Protein AF-A0A5K1GD37-F1 (afdb_monomer_lite)

Radius of gyration: 20.74 Å; chains: 1; bounding box: 46×37×49 Å

Secondary structure (DSSP, 8-state):
-PPPPGGG-THHHHHHHHHHHHH--SHHHHHHHHHHHHHHHTTTT--HHHHHHTTTS-HHHHHHHH-TTSHHHHHHHHHHHTS-SSTHHHHHHHHHHHHHS-TTSTTS-HHHHHHHHHHHHHHHHHHHS----

Foldseek 3Di:
DDDDPLVPDPVNVVVVLVVLCVVPVDPVLSVLLVVLVCCVVVCNQPDPVLVVCCVVDDPLVSLVPRRPVNVSNSVVSNVVSPDDPDCVVVVVLVVQLCVCCDPVNPPDDPVRSNVVSVVVVVVVVVVVVDPPD

InterPro domains:
  IPR008906 HAT, C-terminal dimerisation domain [PF05699] (54-123)
  IPR012337 Ribonuclease H-like superfamily [SSF53098] (30-123)

pLDDT: mean 87.32, std 7.72, range [47.78, 95.38]

Structure (mmCIF, N/CA/C/O backbone):
data_AF-A0A5K1GD37-F1
#
_entry.id   AF-A0A5K1GD37-F1
#
loop_
_atom_site.group_PDB
_atom_site.id
_atom_site.type_symbol
_atom_site.label_atom_id
_atom_site.label_alt_id
_atom_site.label_comp_id
_atom_site.label_asym_id
_atom_site.label_entity_id
_atom_site.label_seq_id
_atom_site.pdbx_PDB_ins_code
_atom_site.Cartn_x
_atom_site.Cartn_y
_atom_site.Cartn_z
_atom_site.occupancy
_atom_site.B_iso_or_equiv
_atom_site.auth_seq_id
_atom_site.auth_comp_id
_atom_site.auth_asym_id
_atom_site.auth_atom_id
_atom_site.pdbx_PDB_model_num
ATOM 1 N N . THR A 1 1 ? -14.473 -20.353 -16.054 1.00 59.97 1 THR A N 1
ATOM 2 C CA . THR A 1 1 ? -13.301 -19.788 -16.759 1.00 59.97 1 THR A CA 1
ATOM 3 C C . THR A 1 1 ? -12.117 -19.829 -15.813 1.00 59.97 1 THR A C 1
ATOM 5 O O . THR A 1 1 ? -12.269 -19.445 -14.662 1.00 59.97 1 THR A O 1
ATOM 8 N N . GLY A 1 2 ? -11.003 -20.439 -16.227 1.00 79.00 2 GLY A N 1
ATOM 9 C CA . GLY A 1 2 ? -9.837 -20.668 -15.360 1.00 79.00 2 GLY A CA 1
ATOM 10 C C . GLY A 1 2 ? -9.072 -19.383 -15.038 1.00 79.00 2 GLY A C 1
ATOM 11 O O . GLY A 1 2 ? -9.231 -18.381 -15.730 1.00 79.00 2 GLY A O 1
ATOM 12 N N . ARG A 1 3 ? -8.238 -19.418 -13.990 1.00 78.44 3 ARG A N 1
ATOM 13 C CA . ARG A 1 3 ? -7.331 -18.310 -13.656 1.00 78.44 3 ARG A CA 1
ATOM 14 C C . ARG A 1 3 ? -6.364 -18.079 -14.819 1.00 78.44 3 ARG A C 1
ATOM 16 O O . ARG A 1 3 ? -5.649 -18.995 -15.217 1.00 78.44 3 ARG A O 1
ATOM 23 N N . VAL A 1 4 ? -6.360 -16.864 -15.353 1.00 87.56 4 VAL A N 1
ATOM 24 C CA . VAL A 1 4 ? -5.422 -16.415 -16.386 1.00 87.56 4 VAL A CA 1
ATOM 25 C C . VAL A 1 4 ? -4.222 -15.787 -15.670 1.00 87.56 4 VAL A C 1
ATOM 27 O O . VAL A 1 4 ? -4.417 -15.096 -14.669 1.00 87.56 4 VAL A O 1
ATOM 30 N N . PRO A 1 5 ? -2.976 -16.041 -16.105 1.00 84.50 5 PRO A N 1
ATOM 31 C CA . PRO A 1 5 ? -1.826 -15.399 -15.485 1.00 84.50 5 PRO A CA 1
ATOM 32 C C . PRO A 1 5 ? -1.907 -13.870 -15.674 1.00 84.50 5 PRO A C 1
ATOM 34 O O . PRO A 1 5 ? -2.343 -13.423 -16.738 1.00 84.50 5 PRO A O 1
ATOM 37 N N . PRO A 1 6 ? -1.469 -13.058 -14.690 1.00 82.44 6 PRO A N 1
ATOM 38 C CA . PRO A 1 6 ? -1.670 -11.605 -14.695 1.00 82.44 6 PRO A CA 1
ATOM 39 C C . PRO A 1 6 ? -1.198 -10.890 -15.969 1.00 82.44 6 PRO A C 1
ATOM 41 O O . PRO A 1 6 ? -1.823 -9.952 -16.448 1.00 82.44 6 PRO A O 1
ATOM 44 N N . ASN A 1 7 ? -0.112 -11.359 -16.580 1.00 82.06 7 ASN A N 1
ATOM 45 C CA . ASN A 1 7 ? 0.419 -10.778 -17.813 1.00 82.06 7 ASN A CA 1
ATOM 46 C C . ASN A 1 7 ? -0.463 -11.013 -19.055 1.00 82.06 7 ASN A C 1
ATOM 48 O O . ASN A 1 7 ? -0.220 -10.398 -20.090 1.00 82.06 7 ASN A O 1
ATOM 52 N N . ARG A 1 8 ? -1.446 -11.916 -18.983 1.00 86.38 8 ARG A N 1
ATOM 53 C CA . ARG A 1 8 ? -2.389 -12.234 -20.068 1.00 86.38 8 ARG A CA 1
ATOM 54 C C . ARG A 1 8 ? -3.825 -11.830 -19.746 1.00 86.38 8 ARG A C 1
ATOM 56 O O . ARG A 1 8 ? -4.707 -12.058 -20.568 1.00 86.38 8 ARG A O 1
ATOM 63 N N . ASP A 1 9 ? -4.061 -11.267 -18.566 1.00 90.44 9 ASP A N 1
ATOM 64 C CA . ASP A 1 9 ? -5.386 -10.861 -18.126 1.00 90.44 9 ASP A CA 1
ATOM 65 C C . ASP A 1 9 ? -5.695 -9.429 -18.611 1.00 90.44 9 ASP A C 1
ATOM 67 O O . ASP A 1 9 ? -5.058 -8.476 -18.148 1.00 90.44 9 ASP A O 1
ATOM 71 N N . PRO A 1 10 ? -6.656 -9.239 -19.538 1.00 89.00 10 PRO A N 1
ATOM 72 C CA . PRO A 1 10 ? -7.024 -7.914 -20.031 1.00 89.00 10 PRO A CA 1
ATOM 73 C C . PRO A 1 10 ? -7.759 -7.065 -18.983 1.00 89.00 10 PRO A C 1
ATOM 75 O O . PRO A 1 10 ? -7.848 -5.843 -19.143 1.00 89.00 10 PRO A O 1
ATOM 78 N N . GLU A 1 11 ? -8.273 -7.662 -17.903 1.00 92.44 11 GLU A N 1
ATOM 79 C CA . GLU A 1 11 ? -8.915 -6.912 -16.823 1.00 92.44 11 GLU A CA 1
ATOM 80 C C . GLU A 1 11 ? -7.903 -6.091 -16.027 1.00 92.44 11 GLU A C 1
ATOM 82 O O . GLU A 1 11 ? -8.228 -4.996 -15.573 1.00 92.44 11 GLU A O 1
ATOM 87 N N . ILE A 1 12 ? -6.661 -6.560 -15.898 1.00 88.69 12 ILE A N 1
ATOM 88 C CA . ILE A 1 12 ? -5.614 -5.874 -15.131 1.00 88.69 12 ILE A CA 1
ATOM 89 C C . ILE A 1 12 ? -5.288 -4.479 -15.688 1.00 88.69 12 ILE A C 1
ATOM 91 O O . ILE A 1 12 ? -5.393 -3.509 -14.929 1.00 88.69 12 ILE A O 1
ATOM 95 N N . PRO A 1 13 ? -4.929 -4.301 -16.977 1.00 89.19 13 PRO A N 1
ATOM 96 C CA . PRO A 1 13 ? -4.659 -2.970 -17.519 1.00 89.19 13 PRO A CA 1
ATOM 97 C C . PRO A 1 13 ? -5.901 -2.068 -17.500 1.00 89.19 13 PRO A C 1
ATOM 99 O O . PRO A 1 13 ? -5.778 -0.880 -17.193 1.00 89.19 13 PRO A O 1
ATOM 102 N N . LYS A 1 14 ? -7.097 -2.626 -17.736 1.00 91.50 14 LYS A N 1
ATOM 103 C CA . LYS A 1 14 ? -8.365 -1.886 -17.661 1.00 91.50 14 LYS A CA 1
ATOM 104 C C . LYS A 1 14 ? -8.642 -1.373 -16.245 1.00 91.50 14 LYS A C 1
ATOM 106 O O . LYS A 1 14 ? -8.941 -0.197 -16.051 1.00 91.50 14 LYS A O 1
ATOM 111 N N . ASN A 1 15 ? -8.508 -2.236 -15.242 1.00 92.62 15 ASN A N 1
ATOM 112 C CA . ASN A 1 15 ? -8.722 -1.878 -13.842 1.00 92.62 15 ASN A CA 1
ATOM 113 C C . ASN A 1 15 ? -7.669 -0.884 -13.350 1.00 92.62 15 ASN A C 1
ATOM 115 O O . ASN A 1 15 ? -8.014 0.044 -12.622 1.00 92.62 15 ASN A O 1
ATOM 119 N N . ARG A 1 16 ? -6.411 -1.006 -13.794 1.00 91.19 16 ARG A N 1
ATOM 120 C CA . ARG A 1 16 ? -5.370 -0.003 -13.530 1.00 91.19 16 ARG A CA 1
ATOM 121 C C . ARG A 1 16 ? -5.809 1.381 -14.006 1.00 91.19 16 ARG A C 1
ATOM 123 O O . ARG A 1 16 ? -5.733 2.327 -13.229 1.00 91.19 16 ARG A O 1
ATOM 130 N N . GLU A 1 17 ? -6.268 1.510 -15.249 1.00 91.12 17 GLU A N 1
ATOM 131 C CA . GLU A 1 17 ? -6.707 2.800 -15.802 1.00 91.12 17 GLU A CA 1
ATOM 132 C C . GLU A 1 17 ? -7.878 3.396 -15.023 1.00 91.12 17 GLU A C 1
ATOM 134 O O . GLU A 1 17 ? -7.839 4.572 -14.658 1.00 91.12 17 GLU A O 1
ATOM 139 N N . ILE A 1 18 ? -8.871 2.573 -14.682 1.00 93.50 18 ILE A N 1
ATOM 140 C CA . ILE A 1 18 ? -10.008 2.991 -13.854 1.00 93.50 18 ILE A CA 1
ATOM 141 C C . ILE A 1 18 ? -9.526 3.477 -12.480 1.00 93.50 18 ILE A C 1
ATOM 143 O O . ILE A 1 18 ? -9.940 4.540 -12.014 1.00 93.50 18 ILE A O 1
ATOM 147 N N . CYS A 1 19 ? -8.645 2.723 -11.821 1.00 93.06 19 CYS A N 1
ATOM 148 C CA . CYS A 1 19 ? -8.123 3.064 -10.500 1.00 93.06 19 CYS A CA 1
ATOM 149 C C . CYS A 1 19 ? -7.289 4.348 -10.519 1.00 93.06 19 CYS A C 1
ATOM 151 O O . CYS A 1 19 ? -7.472 5.205 -9.653 1.00 93.06 19 CYS A O 1
ATOM 153 N N . LEU A 1 20 ? -6.410 4.514 -11.510 1.00 92.69 20 LEU A N 1
ATOM 154 C CA . LEU A 1 20 ? -5.611 5.728 -11.659 1.00 92.69 20 LEU A CA 1
ATOM 155 C C . LEU A 1 20 ? -6.494 6.942 -11.962 1.00 92.69 20 LEU A C 1
ATOM 157 O O . LEU A 1 20 ? -6.325 7.972 -11.315 1.00 92.69 20 LEU A O 1
ATOM 161 N N . GLY A 1 21 ? -7.484 6.811 -12.849 1.00 93.44 21 GLY A N 1
ATOM 162 C CA . GLY A 1 21 ? -8.438 7.886 -13.139 1.00 93.44 21 GLY A CA 1
ATOM 163 C C . GLY A 1 21 ? -9.269 8.295 -11.919 1.00 93.44 21 GLY A C 1
ATOM 164 O O . GLY A 1 21 ? -9.499 9.478 -11.692 1.00 93.44 21 GLY A O 1
ATOM 165 N N . ARG A 1 22 ? -9.664 7.334 -11.073 1.00 93.38 22 ARG A N 1
ATOM 166 C CA . ARG A 1 22 ? -10.350 7.622 -9.799 1.00 93.38 22 ARG A CA 1
ATOM 167 C C . ARG A 1 22 ? -9.437 8.292 -8.774 1.00 93.38 22 ARG A C 1
ATOM 169 O O . ARG A 1 22 ? -9.898 9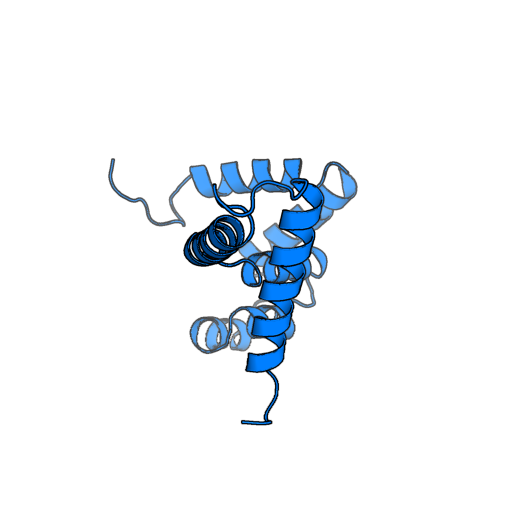.124 -7.999 1.00 93.38 22 ARG A O 1
ATOM 176 N N . ARG A 1 23 ? -8.160 7.903 -8.723 1.00 91.69 23 ARG A N 1
ATOM 177 C CA . ARG A 1 23 ? -7.198 8.417 -7.738 1.00 91.69 23 ARG A CA 1
ATOM 178 C C . ARG A 1 23 ? -6.672 9.807 -8.096 1.00 91.69 23 ARG A C 1
ATOM 180 O O . ARG A 1 23 ? -6.381 10.585 -7.187 1.00 91.69 23 ARG A O 1
ATOM 187 N N . TYR A 1 24 ? -6.542 10.100 -9.387 1.00 92.75 24 TYR A N 1
ATOM 188 C CA . TYR A 1 24 ? -5.984 11.339 -9.917 1.00 92.75 24 TYR A CA 1
ATOM 189 C C . TYR A 1 24 ? -7.006 12.025 -10.825 1.00 92.75 24 TYR A C 1
ATOM 191 O O . TYR A 1 24 ? -7.002 11.833 -12.036 1.00 92.75 24 TYR A O 1
ATOM 199 N N . SER A 1 25 ? -7.859 12.862 -10.229 1.00 88.31 25 SER A N 1
ATOM 200 C CA . SER A 1 25 ? -8.843 13.671 -10.965 1.00 88.31 25 SER A CA 1
ATOM 201 C C . SER A 1 25 ? -8.196 14.750 -11.844 1.00 88.31 25 SER A C 1
ATOM 203 O O . SER A 1 25 ? -8.820 15.256 -12.770 1.00 88.31 25 SER A O 1
ATOM 205 N N . ASP A 1 26 ? -6.947 15.117 -11.544 1.00 93.12 26 ASP A N 1
ATOM 206 C CA . ASP A 1 26 ? -6.167 16.086 -12.307 1.00 93.12 26 ASP A CA 1
ATOM 207 C C . ASP A 1 26 ? -5.505 15.431 -13.531 1.00 93.12 26 ASP A C 1
ATOM 209 O O . ASP A 1 26 ? -4.709 14.494 -13.407 1.00 93.12 26 ASP A O 1
ATOM 213 N N . SER A 1 27 ? -5.810 15.967 -14.715 1.00 93.06 27 SER A N 1
ATOM 214 C CA . SER A 1 27 ? -5.329 15.443 -16.000 1.00 93.06 27 SER A CA 1
ATOM 215 C C . SER A 1 27 ? -3.800 15.466 -16.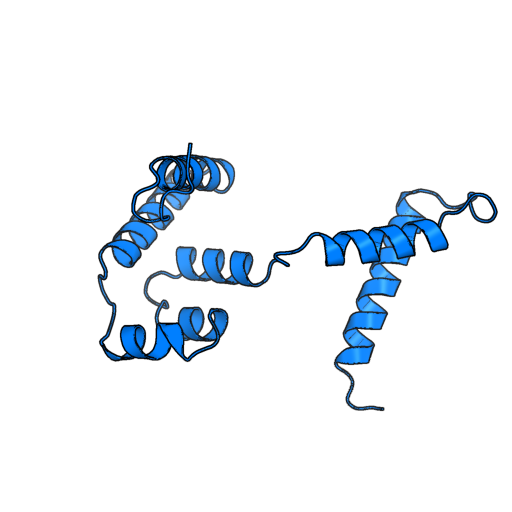113 1.00 93.06 27 SER A C 1
ATOM 217 O O . SER A 1 27 ? -3.191 14.529 -16.638 1.00 93.06 27 SER A O 1
ATOM 219 N N . HIS A 1 28 ? -3.150 16.498 -15.568 1.00 94.69 28 HIS A N 1
ATOM 220 C CA . HIS A 1 28 ? -1.698 16.634 -15.630 1.00 94.69 28 HIS A CA 1
ATOM 221 C C . HIS A 1 28 ? -0.994 15.562 -14.783 1.00 94.69 28 HIS A C 1
ATOM 223 O O . HIS A 1 28 ? -0.111 14.857 -15.276 1.00 94.69 28 HIS A O 1
ATOM 229 N N . ARG A 1 29 ? -1.437 15.355 -13.540 1.00 93.62 29 ARG A N 1
ATOM 230 C CA . ARG A 1 29 ? -0.923 14.306 -12.643 1.00 93.62 29 ARG A CA 1
ATOM 231 C C . ARG A 1 29 ? -1.189 12.906 -13.181 1.00 93.62 29 ARG A C 1
ATOM 233 O O . ARG A 1 29 ? -0.308 12.051 -13.092 1.00 93.62 29 ARG A O 1
ATOM 240 N N . LEU A 1 30 ? -2.365 12.679 -13.765 1.00 94.88 30 LEU A N 1
ATOM 241 C CA . LEU A 1 30 ? -2.696 11.407 -14.404 1.00 94.88 30 LEU A CA 1
ATOM 242 C C . LEU A 1 30 ? -1.743 11.108 -15.572 1.00 94.88 30 LEU A C 1
ATOM 244 O O . LEU A 1 30 ? -1.237 9.992 -15.686 1.00 94.88 30 LEU A O 1
ATOM 248 N N . LYS A 1 31 ? -1.434 12.113 -16.404 1.00 95.38 31 LYS A N 1
ATOM 249 C CA . LYS A 1 31 ? -0.465 11.981 -17.502 1.00 95.38 31 LYS A CA 1
ATOM 250 C C . LYS A 1 31 ? 0.941 11.657 -16.993 1.00 95.38 31 LYS A C 1
ATOM 252 O O . LYS A 1 31 ? 1.588 10.774 -17.551 1.00 95.38 31 LYS A O 1
ATOM 257 N N . ILE A 1 32 ? 1.396 12.321 -15.928 1.00 95.00 32 ILE A N 1
ATOM 258 C CA . ILE A 1 32 ? 2.706 12.048 -15.312 1.00 95.00 32 ILE A CA 1
ATOM 259 C C . ILE A 1 32 ? 2.795 10.591 -14.852 1.00 95.00 32 ILE A C 1
ATOM 261 O O . ILE A 1 32 ? 3.723 9.886 -15.238 1.00 95.00 32 ILE A O 1
ATOM 265 N N . ILE A 1 33 ? 1.814 10.112 -14.083 1.00 94.69 33 ILE A N 1
ATOM 266 C CA . ILE A 1 33 ? 1.847 8.741 -13.557 1.00 94.69 33 ILE A CA 1
ATOM 267 C C . ILE A 1 33 ? 1.757 7.697 -14.662 1.00 94.69 33 ILE A C 1
ATOM 269 O O . ILE A 1 33 ? 2.465 6.696 -14.602 1.00 94.69 33 ILE A O 1
ATOM 273 N N . ASN A 1 34 ? 0.942 7.927 -15.692 1.00 94.00 34 ASN A N 1
ATOM 274 C CA . ASN A 1 34 ? 0.887 7.017 -16.833 1.00 94.00 34 ASN A CA 1
ATOM 275 C C . ASN A 1 34 ? 2.227 6.961 -17.585 1.00 94.00 34 ASN A C 1
ATOM 277 O O . ASN A 1 34 ? 2.654 5.878 -17.981 1.00 94.00 34 ASN A O 1
ATOM 281 N N . ASN A 1 35 ? 2.927 8.089 -17.729 1.00 93.38 35 ASN A N 1
ATOM 282 C CA . ASN A 1 35 ? 4.257 8.127 -18.345 1.00 93.38 35 ASN A CA 1
ATOM 283 C C . ASN A 1 35 ? 5.318 7.408 -17.496 1.00 93.38 35 ASN A C 1
ATOM 285 O O . ASN A 1 35 ? 6.147 6.666 -18.030 1.00 93.38 35 ASN A O 1
ATOM 289 N N . GLU A 1 36 ? 5.293 7.602 -16.176 1.00 93.69 36 GLU A N 1
ATOM 290 C CA . GLU A 1 36 ? 6.180 6.890 -15.251 1.00 93.69 36 GLU A CA 1
ATOM 291 C C . GLU A 1 36 ? 5.901 5.381 -15.270 1.00 93.69 36 GLU A C 1
ATOM 293 O O . GLU A 1 36 ? 6.830 4.579 -15.364 1.00 93.69 36 GLU A O 1
ATOM 298 N N . PHE A 1 37 ? 4.626 4.981 -15.283 1.00 91.31 37 PHE A N 1
ATOM 299 C CA . PHE A 1 37 ? 4.221 3.582 -15.410 1.00 91.31 37 PHE A CA 1
ATOM 300 C C . PHE A 1 37 ? 4.658 2.970 -16.747 1.00 91.31 37 PHE A C 1
ATOM 302 O O . PHE A 1 37 ? 5.128 1.832 -16.782 1.00 91.31 37 PHE A O 1
ATOM 309 N N . ALA A 1 38 ? 4.541 3.704 -17.855 1.00 90.19 38 ALA A N 1
ATOM 310 C CA . ALA A 1 38 ? 5.014 3.252 -19.163 1.00 90.19 38 ALA A CA 1
ATOM 311 C C . ALA A 1 38 ? 6.540 3.059 -19.180 1.00 90.19 38 ALA A C 1
ATOM 313 O O . ALA A 1 38 ? 7.039 2.079 -19.732 1.00 90.19 38 ALA A O 1
ATOM 314 N N . SER A 1 39 ? 7.282 3.956 -18.527 1.00 88.88 39 SER A N 1
ATOM 315 C CA . SER A 1 39 ? 8.737 3.831 -18.373 1.00 88.88 39 SER A CA 1
ATOM 316 C C . SER A 1 39 ? 9.106 2.595 -17.547 1.00 88.88 39 SER A C 1
ATOM 318 O O . SER A 1 39 ? 9.944 1.805 -17.977 1.00 88.88 39 SER A O 1
ATOM 320 N N . PHE A 1 40 ? 8.415 2.378 -16.423 1.00 86.69 40 PHE A N 1
ATOM 321 C CA . PHE A 1 40 ? 8.574 1.202 -15.566 1.00 86.69 40 PHE A CA 1
ATOM 322 C C . PHE A 1 40 ? 8.278 -0.113 -16.302 1.00 86.69 40 PHE A C 1
ATOM 324 O O . PHE A 1 40 ? 9.105 -1.021 -16.320 1.00 86.69 40 PHE A O 1
ATOM 331 N N . SER A 1 41 ? 7.099 -0.213 -16.921 1.00 84.25 41 SER A N 1
ATOM 332 C CA . SER A 1 41 ? 6.634 -1.431 -17.601 1.00 84.25 41 SER A CA 1
ATOM 333 C C . SER A 1 41 ? 7.437 -1.755 -18.858 1.00 84.25 41 SER A C 1
ATOM 335 O O . SER A 1 41 ? 7.600 -2.925 -19.192 1.00 84.25 41 SER A O 1
ATOM 337 N N . GLY A 1 42 ? 7.987 -0.739 -19.524 1.00 82.38 42 GLY A N 1
ATOM 338 C CA . GLY A 1 42 ? 8.899 -0.910 -20.650 1.00 82.38 42 GLY A CA 1
ATOM 339 C C . GLY A 1 42 ? 10.321 -1.324 -20.260 1.00 82.38 42 GLY A C 1
ATOM 340 O O . GLY A 1 42 ? 11.175 -1.356 -21.142 1.00 82.38 42 GLY A O 1
ATOM 341 N N . GLY A 1 43 ? 10.610 -1.568 -18.973 1.00 76.00 43 GLY A N 1
ATOM 342 C CA . GLY A 1 43 ? 11.958 -1.897 -18.488 1.00 76.00 43 GLY A CA 1
ATOM 343 C C . GLY A 1 43 ? 12.964 -0.755 -18.656 1.00 76.00 43 GLY A C 1
ATOM 344 O O . GLY A 1 43 ? 14.175 -0.960 -18.586 1.00 76.00 43 GLY A O 1
ATOM 345 N N . ARG A 1 44 ? 12.480 0.466 -18.908 1.00 65.88 44 ARG A N 1
ATOM 346 C CA . ARG A 1 44 ? 13.330 1.634 -19.119 1.00 65.88 44 ARG A CA 1
ATOM 347 C C . ARG A 1 44 ? 13.936 2.002 -17.763 1.00 65.88 44 ARG A C 1
ATOM 349 O O . ARG A 1 44 ? 13.197 2.276 -16.822 1.00 65.88 44 ARG A O 1
ATOM 356 N N . ASN A 1 45 ? 15.266 2.012 -17.678 1.00 65.06 45 ASN A N 1
ATOM 357 C CA . ASN A 1 45 ? 16.048 2.231 -16.450 1.00 65.06 45 ASN A CA 1
ATOM 358 C C . ASN A 1 45 ? 16.108 1.038 -15.471 1.00 65.06 45 ASN A C 1
ATOM 360 O O . ASN A 1 45 ? 16.508 1.235 -14.324 1.00 65.06 45 ASN A O 1
ATOM 364 N N . ASP A 1 46 ? 15.743 -0.182 -15.887 1.00 70.31 46 ASP A N 1
ATOM 365 C CA . ASP A 1 46 ? 15.962 -1.374 -15.057 1.00 70.31 46 ASP A CA 1
ATOM 366 C C . ASP A 1 46 ? 17.419 -1.839 -15.202 1.00 70.31 46 ASP A C 1
ATOM 368 O O . ASP A 1 46 ? 17.838 -2.296 -16.266 1.00 70.31 46 ASP A O 1
ATOM 372 N N . SER A 1 47 ? 18.223 -1.673 -14.151 1.00 81.00 47 SER A N 1
ATOM 373 C CA . SER A 1 47 ? 19.585 -2.206 -14.128 1.00 81.00 47 SER A CA 1
ATOM 374 C C . SER A 1 47 ? 19.554 -3.724 -13.923 1.00 81.00 47 SER A C 1
ATOM 376 O O . SER A 1 47 ? 18.610 -4.267 -13.351 1.00 81.00 47 SER A O 1
ATOM 378 N N . ILE A 1 48 ? 20.616 -4.423 -14.334 1.00 82.44 48 ILE A N 1
ATOM 379 C CA . ILE A 1 48 ? 20.777 -5.860 -14.039 1.00 82.44 48 ILE A CA 1
ATOM 380 C C . ILE A 1 48 ? 20.666 -6.105 -12.524 1.00 82.44 48 ILE A C 1
ATOM 382 O O . ILE A 1 48 ? 20.032 -7.062 -12.093 1.00 82.44 48 ILE A O 1
ATOM 386 N N . GLN A 1 49 ? 21.198 -5.183 -11.718 1.00 84.31 49 GLN A N 1
ATOM 387 C CA . GLN A 1 49 ? 21.092 -5.214 -10.262 1.00 84.31 49 GLN A CA 1
ATOM 388 C C . GLN A 1 49 ? 19.641 -5.095 -9.771 1.00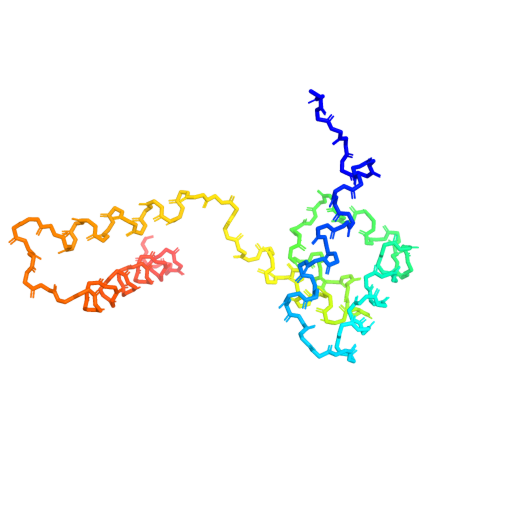 84.31 49 GLN A C 1
ATOM 390 O O . GLN A 1 49 ? 19.244 -5.837 -8.880 1.00 84.31 49 GLN A O 1
ATOM 395 N N . ALA A 1 50 ? 18.831 -4.215 -10.369 1.00 84.94 50 ALA A N 1
ATOM 396 C CA . ALA A 1 50 ? 17.412 -4.104 -10.039 1.00 84.94 50 ALA A CA 1
ATOM 397 C C . ALA A 1 50 ? 16.643 -5.385 -10.401 1.00 84.94 50 ALA A C 1
ATOM 399 O O . ALA A 1 50 ? 15.731 -5.776 -9.678 1.00 84.94 50 ALA A O 1
ATOM 400 N N . ALA A 1 51 ? 17.009 -6.059 -11.494 1.00 83.56 51 ALA A N 1
ATOM 401 C CA . ALA A 1 51 ? 16.404 -7.336 -11.860 1.00 83.56 51 ALA A CA 1
ATOM 402 C C . ALA A 1 51 ? 16.771 -8.452 -10.867 1.00 83.56 51 ALA A C 1
ATOM 404 O O . ALA A 1 51 ? 15.882 -9.176 -10.434 1.00 83.56 51 ALA A O 1
ATOM 405 N N . MET A 1 52 ? 18.046 -8.552 -10.475 1.00 86.12 52 MET A N 1
ATOM 406 C CA . MET A 1 52 ? 18.522 -9.545 -9.501 1.00 86.12 52 MET A CA 1
ATOM 407 C C . MET A 1 52 ? 17.899 -9.341 -8.116 1.00 86.12 52 MET A C 1
ATOM 409 O O . MET A 1 52 ? 17.395 -10.283 -7.520 1.00 86.12 52 MET A O 1
ATOM 413 N N . ALA A 1 53 ? 17.846 -8.097 -7.640 1.00 87.81 53 ALA A N 1
ATOM 414 C CA . ALA A 1 53 ? 17.313 -7.777 -6.319 1.00 87.81 53 ALA A CA 1
ATOM 415 C C . ALA A 1 53 ? 15.784 -7.925 -6.213 1.00 87.81 53 ALA A C 1
ATOM 417 O O . ALA A 1 53 ? 15.246 -7.851 -5.115 1.00 87.81 53 ALA A O 1
ATOM 418 N N . ARG A 1 54 ? 15.056 -8.086 -7.328 1.00 84.19 54 ARG A N 1
ATOM 419 C CA . ARG A 1 54 ? 13.582 -8.070 -7.333 1.00 84.19 54 ARG A CA 1
ATOM 420 C C . ARG A 1 54 ? 12.964 -9.198 -6.504 1.00 84.19 54 ARG A C 1
ATOM 422 O O . ARG A 1 54 ? 11.925 -8.970 -5.892 1.00 84.19 54 ARG A O 1
ATOM 429 N N . ASP A 1 55 ? 13.585 -10.373 -6.519 1.00 82.81 55 ASP A N 1
ATOM 430 C CA . ASP A 1 55 ? 13.072 -11.568 -5.839 1.00 82.81 55 ASP A CA 1
ATOM 431 C C . ASP A 1 55 ? 13.746 -11.808 -4.474 1.00 82.81 55 ASP A C 1
ATOM 433 O O . ASP A 1 55 ? 13.281 -12.640 -3.697 1.00 82.81 55 ASP A O 1
ATOM 437 N N . GLU A 1 56 ? 14.827 -11.081 -4.178 1.00 88.50 56 GLU A N 1
ATOM 438 C CA . GLU A 1 56 ? 15.625 -11.236 -2.955 1.00 88.50 56 GLU A CA 1
ATOM 439 C C . GLU A 1 56 ? 15.330 -10.151 -1.908 1.00 88.50 56 GLU A C 1
ATOM 441 O O . GLU A 1 56 ? 15.361 -10.429 -0.709 1.00 88.50 56 GLU A O 1
ATOM 446 N N . GLU A 1 57 ? 15.035 -8.923 -2.342 1.00 89.12 57 GLU A N 1
ATOM 447 C CA . GLU A 1 57 ? 14.800 -7.784 -1.452 1.00 89.12 57 GLU A CA 1
ATOM 448 C C . GLU A 1 57 ? 13.340 -7.654 -1.021 1.00 89.12 57 GLU A C 1
ATOM 450 O O . GLU A 1 57 ? 12.403 -8.032 -1.730 1.00 89.12 57 GLU A O 1
ATOM 455 N N . ASP A 1 58 ? 13.138 -7.005 0.129 1.00 92.00 58 ASP A N 1
ATOM 456 C CA . ASP A 1 58 ? 11.810 -6.532 0.503 1.00 92.00 58 ASP A CA 1
ATOM 457 C C . ASP A 1 58 ? 11.259 -5.598 -0.598 1.00 92.00 58 ASP A C 1
ATOM 459 O O . ASP A 1 58 ? 11.957 -4.669 -1.029 1.00 92.00 58 ASP A O 1
ATOM 463 N N . PRO A 1 59 ? 10.004 -5.785 -1.054 1.00 91.75 59 PRO A N 1
ATOM 464 C CA . PRO A 1 59 ? 9.441 -4.974 -2.124 1.00 91.75 59 PRO A CA 1
ATOM 465 C C . PRO A 1 59 ? 9.511 -3.468 -1.856 1.00 91.75 59 PRO A C 1
ATOM 467 O O . PRO A 1 59 ? 9.745 -2.701 -2.791 1.00 91.75 59 PRO A O 1
ATOM 470 N N . ALA A 1 60 ? 9.325 -3.012 -0.611 1.00 92.94 60 ALA A N 1
ATOM 471 C CA . ALA A 1 60 ? 9.393 -1.586 -0.306 1.00 92.94 60 ALA A CA 1
ATOM 472 C C . ALA A 1 60 ? 10.828 -1.061 -0.449 1.00 92.94 60 ALA A C 1
ATOM 474 O O . ALA A 1 60 ? 11.031 -0.024 -1.089 1.00 92.94 60 ALA A O 1
ATOM 475 N N . ASN A 1 61 ? 11.820 -1.805 0.047 1.00 92.56 61 ASN A N 1
ATOM 476 C CA . ASN A 1 61 ? 13.239 -1.480 -0.139 1.00 92.56 61 ASN A CA 1
ATOM 477 C C . ASN A 1 61 ? 13.632 -1.459 -1.618 1.00 92.56 61 ASN A C 1
ATOM 479 O O . ASN A 1 61 ? 14.275 -0.514 -2.078 1.00 92.56 61 ASN A O 1
ATOM 483 N N . TRP A 1 62 ? 13.179 -2.439 -2.398 1.00 93.00 62 TRP A N 1
ATOM 484 C CA . TRP A 1 62 ? 13.439 -2.481 -3.833 1.00 93.00 62 TRP A CA 1
ATOM 485 C C . TRP A 1 62 ? 12.889 -1.240 -4.555 1.00 93.00 62 TRP A C 1
ATOM 487 O O . TRP A 1 62 ? 13.589 -0.610 -5.357 1.00 93.00 62 TRP A O 1
ATOM 497 N N . TRP A 1 63 ? 11.653 -0.833 -4.236 1.00 92.94 63 TRP A N 1
ATOM 498 C CA . TRP A 1 63 ? 11.070 0.395 -4.780 1.00 92.94 63 TRP A CA 1
ATOM 499 C C . TRP A 1 63 ? 11.871 1.632 -4.370 1.00 92.94 63 TRP A C 1
ATOM 501 O O . TRP A 1 63 ? 12.075 2.509 -5.210 1.00 92.94 63 TRP A O 1
ATOM 511 N N . LEU A 1 64 ? 12.356 1.715 -3.129 1.00 91.62 64 LE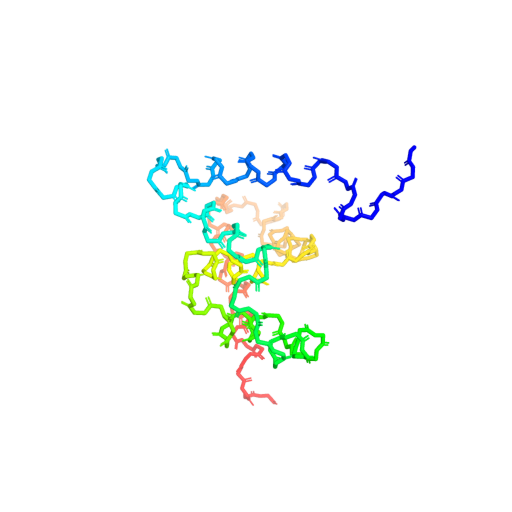U A N 1
ATOM 512 C CA . LEU A 1 64 ? 13.184 2.831 -2.657 1.00 91.62 64 LEU A CA 1
ATOM 513 C C . LEU A 1 64 ? 14.521 2.922 -3.408 1.00 91.62 64 LEU A C 1
ATOM 515 O O . LEU A 1 64 ? 14.880 4.005 -3.872 1.00 91.62 64 LEU A O 1
ATOM 519 N N . CYS A 1 65 ? 15.213 1.798 -3.592 1.00 89.31 65 CYS A N 1
ATOM 520 C CA . CYS A 1 65 ? 16.551 1.753 -4.185 1.00 89.31 65 CYS A CA 1
ATOM 521 C C . CYS A 1 65 ? 16.557 1.948 -5.708 1.00 89.31 65 CYS A C 1
ATOM 523 O O . CYS A 1 65 ? 17.429 2.634 -6.239 1.00 89.31 65 CYS A O 1
ATOM 525 N N . PHE A 1 66 ? 15.596 1.362 -6.429 1.00 87.88 66 PHE A N 1
ATOM 526 C CA . PHE A 1 66 ? 15.694 1.228 -7.891 1.00 87.88 66 PHE A CA 1
ATOM 527 C C . PHE A 1 66 ? 14.686 2.061 -8.685 1.00 87.88 66 PHE A C 1
ATOM 529 O O . PHE A 1 66 ? 14.693 2.006 -9.918 1.00 87.88 66 PHE A O 1
ATOM 536 N N . ARG A 1 67 ? 13.792 2.810 -8.025 1.00 86.75 67 ARG A N 1
ATOM 537 C CA . ARG A 1 67 ? 12.696 3.544 -8.694 1.00 86.75 67 ARG A CA 1
ATOM 538 C C . ARG A 1 67 ? 12.639 5.036 -8.372 1.00 86.75 67 ARG A C 1
ATOM 540 O O . ARG A 1 67 ? 11.598 5.666 -8.538 1.00 86.75 67 ARG A O 1
ATOM 547 N N . ALA A 1 68 ? 13.785 5.628 -8.032 1.00 84.62 68 ALA A N 1
ATOM 548 C CA . ALA A 1 68 ? 13.933 7.075 -7.846 1.00 84.62 68 ALA A CA 1
ATOM 549 C C . ALA A 1 68 ? 13.622 7.901 -9.116 1.00 84.62 68 ALA A C 1
ATOM 551 O O . ALA A 1 68 ?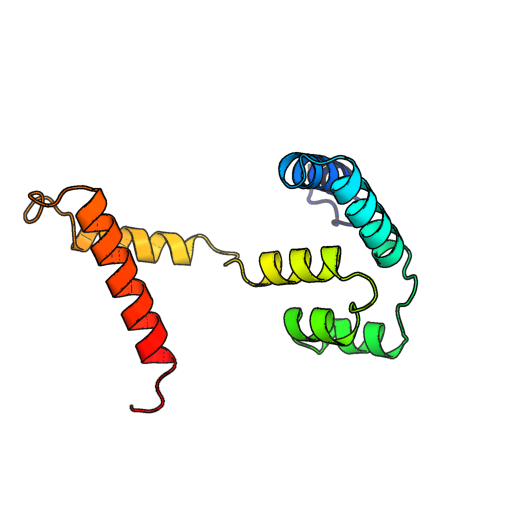 13.212 9.054 -9.019 1.00 84.62 68 ALA A O 1
ATOM 552 N N . SER A 1 69 ? 13.775 7.316 -10.313 1.00 85.56 69 SER A N 1
ATOM 553 C CA . SER A 1 69 ? 13.467 7.970 -11.599 1.00 85.56 69 SER A CA 1
ATOM 554 C C . SER A 1 69 ? 11.968 8.071 -11.910 1.00 85.56 69 SER A C 1
ATOM 556 O O . SER A 1 69 ? 11.581 8.753 -12.857 1.00 85.56 69 SER A O 1
ATOM 558 N N . THR A 1 70 ? 11.119 7.421 -11.110 1.00 91.31 70 THR A N 1
ATOM 559 C CA . THR A 1 70 ? 9.655 7.459 -11.216 1.00 91.31 70 THR A CA 1
ATOM 560 C C . THR A 1 70 ? 9.046 7.826 -9.857 1.00 91.31 70 THR A C 1
ATOM 562 O O . THR A 1 70 ? 8.465 6.964 -9.194 1.00 91.31 70 THR A O 1
ATOM 565 N N . PRO A 1 71 ? 9.223 9.070 -9.377 1.00 92.50 71 PRO A N 1
ATOM 566 C CA . PRO A 1 71 ? 8.905 9.441 -7.997 1.00 92.50 71 PRO A CA 1
ATOM 567 C C . PRO A 1 71 ? 7.407 9.366 -7.664 1.00 92.50 71 PRO A C 1
ATOM 569 O O . PRO A 1 71 ? 7.035 9.003 -6.545 1.00 92.50 71 PRO A O 1
ATOM 572 N N . ASN A 1 72 ? 6.517 9.672 -8.614 1.00 94.00 72 ASN A N 1
ATOM 573 C CA . ASN A 1 72 ? 5.072 9.626 -8.366 1.00 94.00 72 ASN A CA 1
ATOM 574 C C . ASN A 1 72 ? 4.569 8.181 -8.289 1.00 94.00 72 ASN A C 1
ATOM 576 O O . ASN A 1 72 ? 3.756 7.842 -7.422 1.00 94.00 72 ASN A O 1
ATOM 580 N N . LEU A 1 73 ? 5.074 7.325 -9.175 1.00 93.69 73 LEU A N 1
ATOM 581 C CA . LEU A 1 73 ? 4.790 5.900 -9.200 1.00 93.69 73 LEU A CA 1
ATOM 582 C C . LEU A 1 73 ? 5.402 5.194 -7.989 1.00 93.69 73 LEU A C 1
ATOM 584 O O . LEU A 1 73 ? 4.722 4.383 -7.371 1.00 93.69 73 LEU A O 1
ATOM 588 N N . GLN A 1 74 ? 6.635 5.537 -7.607 1.00 94.44 74 GLN A N 1
ATOM 589 C CA . GLN A 1 74 ? 7.299 5.016 -6.410 1.00 94.44 74 GLN A CA 1
ATOM 590 C C . GLN A 1 74 ? 6.476 5.331 -5.159 1.00 94.44 74 GLN A C 1
ATOM 592 O O . GLN A 1 74 ? 6.185 4.435 -4.369 1.00 94.44 74 GLN A O 1
ATOM 597 N N . GLN A 1 75 ? 6.008 6.575 -5.007 1.00 94.12 75 GLN A N 1
ATOM 598 C CA . GLN A 1 75 ? 5.141 6.939 -3.887 1.00 94.12 75 GLN A CA 1
ATOM 599 C C . GLN A 1 75 ? 3.829 6.136 -3.888 1.00 94.12 75 GLN A C 1
ATOM 601 O O . GLN A 1 75 ? 3.334 5.753 -2.825 1.00 94.12 75 GLN A O 1
ATOM 606 N N . LEU A 1 76 ? 3.238 5.897 -5.062 1.00 93.94 76 LEU A N 1
ATOM 607 C CA . LEU A 1 76 ? 2.025 5.091 -5.182 1.00 93.94 76 LEU A CA 1
ATOM 608 C C . LEU A 1 76 ? 2.282 3.622 -4.810 1.00 93.94 76 LEU A C 1
ATOM 610 O O . LEU A 1 76 ? 1.490 3.045 -4.067 1.00 93.94 76 LEU A O 1
ATOM 614 N N . ALA A 1 77 ? 3.385 3.043 -5.282 1.00 93.31 77 ALA A N 1
ATOM 615 C CA . ALA A 1 77 ? 3.770 1.668 -4.994 1.00 93.31 77 ALA A CA 1
ATOM 616 C C . ALA A 1 77 ? 4.030 1.455 -3.500 1.00 93.31 77 ALA A C 1
ATOM 618 O O . ALA A 1 77 ? 3.480 0.526 -2.918 1.00 93.31 77 ALA A O 1
ATOM 619 N N . LEU A 1 78 ? 4.770 2.357 -2.850 1.00 94.38 78 LEU A N 1
ATOM 620 C CA . LEU A 1 78 ? 5.019 2.288 -1.407 1.00 94.38 78 LEU A CA 1
ATOM 621 C C . LEU A 1 78 ? 3.722 2.381 -0.594 1.00 94.38 78 LEU A C 1
ATOM 623 O O . LEU A 1 78 ? 3.522 1.615 0.345 1.00 94.38 78 LEU A O 1
ATOM 627 N N . LYS A 1 79 ? 2.793 3.263 -0.988 1.00 92.62 79 LYS A N 1
ATOM 628 C CA . LYS A 1 79 ? 1.462 3.336 -0.362 1.00 92.62 79 LYS A CA 1
ATOM 629 C C . LYS A 1 79 ? 0.696 2.025 -0.514 1.00 92.62 79 LYS A C 1
ATOM 631 O O . LYS A 1 79 ? 0.078 1.585 0.446 1.00 92.62 79 LYS A O 1
ATOM 636 N N . LEU A 1 80 ? 0.746 1.398 -1.687 1.00 91.25 80 LEU A N 1
ATOM 637 C CA . LEU A 1 80 ? 0.082 0.118 -1.925 1.00 91.25 80 LEU A CA 1
ATOM 638 C C . LEU A 1 80 ? 0.718 -1.010 -1.099 1.00 91.25 80 LEU A C 1
ATOM 640 O O . LEU A 1 80 ? 0.001 -1.785 -0.481 1.00 91.25 80 LEU A O 1
ATOM 644 N N . LEU A 1 81 ? 2.049 -1.067 -1.035 1.00 91.56 81 LEU A N 1
ATOM 645 C CA . LEU A 1 81 ? 2.785 -2.069 -0.257 1.00 91.56 81 LEU A CA 1
ATOM 646 C C . LEU A 1 81 ? 2.585 -1.911 1.255 1.00 91.56 81 LEU A C 1
ATOM 648 O O . LEU A 1 81 ? 2.580 -2.901 1.977 1.00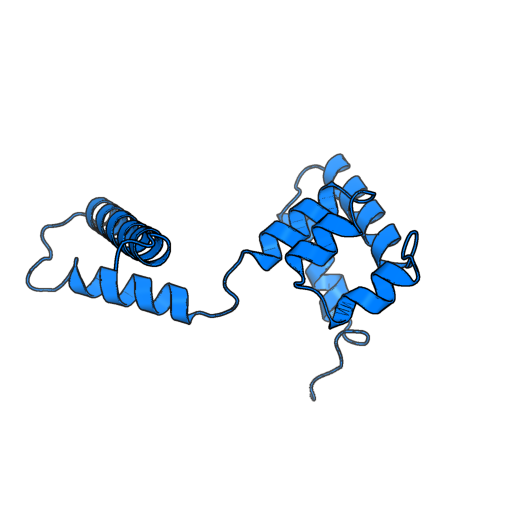 91.56 81 LEU A O 1
ATOM 652 N N . SER A 1 82 ? 2.352 -0.687 1.738 1.00 89.50 82 SER A N 1
ATOM 653 C CA . SER A 1 82 ? 2.002 -0.448 3.146 1.00 89.50 82 SER A CA 1
ATOM 654 C C . SER A 1 82 ? 0.574 -0.868 3.519 1.00 89.50 82 SER A C 1
ATOM 656 O O . SER A 1 82 ? 0.230 -0.878 4.703 1.00 89.50 82 SER A O 1
ATOM 658 N N . GLN A 1 83 ? -0.285 -1.183 2.543 1.00 87.38 83 GLN A N 1
ATOM 659 C CA . GLN A 1 83 ? -1.658 -1.588 2.826 1.00 87.38 83 GLN A CA 1
ATOM 660 C C . GLN A 1 83 ? -1.709 -3.067 3.227 1.00 87.38 83 GLN A C 1
ATOM 662 O O . GLN A 1 83 ? -1.174 -3.919 2.517 1.00 87.38 83 GLN A O 1
ATOM 667 N N . PRO A 1 84 ? -2.398 -3.416 4.327 1.00 82.06 84 PRO A N 1
ATOM 668 C CA . PRO A 1 84 ? -2.592 -4.811 4.687 1.00 82.06 84 PRO A CA 1
ATOM 669 C C . PRO A 1 84 ? -3.366 -5.547 3.589 1.00 82.06 84 PRO A C 1
ATOM 671 O O . PRO A 1 84 ? -4.474 -5.150 3.235 1.00 82.06 84 PRO A O 1
ATOM 674 N N . ALA A 1 85 ? -2.820 -6.657 3.094 1.00 80.62 85 ALA A N 1
ATOM 675 C CA . ALA A 1 85 ? -3.456 -7.459 2.044 1.00 80.62 85 ALA A CA 1
ATOM 676 C C . ALA A 1 85 ? -4.605 -8.360 2.547 1.00 80.62 85 ALA A C 1
ATOM 678 O O . ALA A 1 85 ? -5.226 -9.064 1.753 1.00 80.62 85 ALA A O 1
ATOM 679 N N . THR A 1 86 ? -4.885 -8.383 3.857 1.00 82.25 86 THR A N 1
ATOM 680 C CA . THR A 1 86 ? -5.857 -9.308 4.461 1.00 82.25 86 THR A CA 1
ATOM 681 C C . THR A 1 86 ? -6.945 -8.581 5.243 1.00 82.25 86 THR A C 1
ATOM 683 O O . THR A 1 86 ? -6.684 -7.592 5.933 1.00 82.25 86 THR A O 1
ATOM 686 N N . SER A 1 87 ? -8.165 -9.129 5.207 1.00 84.00 87 SER A N 1
ATOM 687 C CA . SER A 1 87 ? -9.278 -8.677 6.050 1.00 84.00 87 SER A CA 1
ATOM 688 C C . SER A 1 87 ? -9.032 -8.924 7.538 1.00 84.00 87 SER A C 1
ATOM 690 O O . SER A 1 87 ? -9.652 -8.258 8.360 1.00 84.00 87 SER A O 1
ATOM 692 N N . SER A 1 88 ? -8.090 -9.806 7.902 1.00 84.19 88 SER A N 1
ATOM 693 C CA . SER A 1 88 ? -7.781 -10.151 9.299 1.00 84.19 88 SER A CA 1
ATOM 694 C C . SER A 1 88 ? -7.440 -8.929 10.166 1.00 84.19 88 SER A C 1
ATOM 696 O O . SER A 1 88 ? -7.785 -8.875 11.347 1.00 84.19 88 SER A O 1
ATOM 698 N N . CYS A 1 89 ? -6.794 -7.907 9.588 1.00 79.56 89 CYS A N 1
ATOM 699 C CA . CYS A 1 89 ? -6.525 -6.643 10.275 1.00 79.56 89 CYS A CA 1
ATOM 700 C C . CYS A 1 89 ? -7.822 -5.897 10.612 1.00 79.56 89 CYS A C 1
ATOM 702 O O . CYS A 1 89 ? -7.970 -5.381 11.720 1.00 79.56 89 CYS A O 1
ATOM 704 N N . CYS A 1 90 ? -8.768 -5.870 9.674 1.00 84.44 90 CYS A N 1
ATOM 705 C CA . CYS A 1 90 ? -10.084 -5.278 9.876 1.00 84.44 90 CYS A CA 1
ATOM 706 C C . CYS A 1 90 ? -10.909 -6.097 10.874 1.00 84.44 90 CYS A C 1
ATOM 708 O O . CYS A 1 90 ? -11.521 -5.517 11.760 1.00 84.44 90 CYS A O 1
ATOM 710 N N . GLU A 1 91 ? -10.889 -7.427 10.780 1.00 88.62 91 GLU A N 1
ATOM 711 C CA . GLU A 1 91 ? -11.591 -8.332 11.702 1.00 88.62 91 GLU A CA 1
ATOM 712 C C . GLU A 1 91 ? -11.128 -8.145 13.150 1.00 88.62 91 GLU A C 1
ATOM 714 O O . GLU A 1 91 ? -11.958 -8.086 14.056 1.00 88.62 91 GLU A O 1
ATOM 719 N N . ARG A 1 92 ? -9.820 -7.950 13.378 1.00 86.56 92 ARG A N 1
ATOM 720 C CA . ARG A 1 92 ? -9.293 -7.583 14.702 1.00 86.56 92 ARG A CA 1
ATOM 721 C C . ARG A 1 92 ? -9.865 -6.255 15.200 1.00 86.56 92 ARG A C 1
ATOM 723 O O . ARG A 1 92 ? -10.369 -6.216 16.318 1.00 86.56 92 ARG A O 1
ATOM 730 N N . ASN A 1 93 ? -9.861 -5.208 14.370 1.00 86.88 93 ASN A N 1
ATOM 731 C CA . ASN A 1 93 ? -10.470 -3.920 14.734 1.00 86.88 93 ASN A CA 1
ATOM 732 C C . ASN A 1 93 ? -11.969 -4.061 15.057 1.00 86.88 93 ASN A C 1
ATOM 734 O O . ASN A 1 93 ? -12.442 -3.474 16.028 1.00 86.88 93 ASN A O 1
ATOM 738 N N . TRP A 1 94 ? -12.713 -4.865 14.291 1.00 89.31 94 TRP A N 1
ATOM 739 C CA . TRP A 1 94 ? -14.135 -5.119 14.540 1.00 89.31 94 TRP A CA 1
ATOM 740 C C . TRP A 1 94 ? -14.383 -5.918 15.820 1.00 89.31 94 TRP A C 1
ATOM 742 O O . TRP A 1 94 ? -15.335 -5.628 16.544 1.00 89.31 94 TRP A O 1
ATOM 752 N N . SER A 1 95 ? -13.514 -6.878 16.138 1.00 90.56 95 SER A N 1
ATOM 753 C CA . SER A 1 95 ? -13.563 -7.607 17.407 1.00 90.56 95 SER A CA 1
ATOM 754 C C . SER A 1 95 ? -13.357 -6.660 18.595 1.00 90.56 95 SER A C 1
ATOM 756 O O . SER A 1 95 ? -14.175 -6.639 19.515 1.00 90.56 95 SER A O 1
ATOM 758 N N . THR A 1 96 ? -12.346 -5.784 18.534 1.00 90.38 96 THR A N 1
ATOM 759 C CA . THR A 1 96 ? -12.111 -4.743 19.551 1.00 90.38 96 THR A CA 1
ATOM 760 C C . THR A 1 96 ? -13.300 -3.789 19.665 1.00 90.38 96 THR A C 1
ATOM 762 O O . THR A 1 96 ? -13.755 -3.498 20.774 1.00 90.38 96 THR A O 1
ATOM 765 N N . TYR A 1 97 ? -13.859 -3.345 18.535 1.00 90.50 97 TYR A N 1
ATOM 766 C CA . TYR A 1 97 ? -15.066 -2.517 18.527 1.00 90.50 97 TYR A CA 1
ATOM 767 C C . TYR A 1 97 ? -16.220 -3.225 19.242 1.00 90.50 97 TYR A C 1
ATOM 769 O O . TYR A 1 97 ? -16.841 -2.638 20.125 1.00 90.50 97 TYR A O 1
ATOM 777 N N . SER A 1 98 ? -16.459 -4.505 18.940 1.00 89.94 98 SER A N 1
ATOM 778 C CA . SER A 1 98 ? -17.495 -5.303 19.600 1.00 89.94 98 SER A CA 1
ATOM 779 C C . SER A 1 98 ? -17.249 -5.486 21.100 1.00 89.94 98 SER A C 1
ATOM 781 O O . SER A 1 98 ? -18.208 -5.690 21.841 1.00 89.94 98 SER A O 1
ATOM 783 N N . GLN A 1 99 ? -16.004 -5.437 21.579 1.00 88.31 99 GLN A N 1
ATOM 784 C CA . GLN A 1 99 ? -15.701 -5.507 23.011 1.00 88.31 99 GLN A CA 1
ATOM 785 C C . GLN A 1 99 ? -15.994 -4.179 23.722 1.00 88.31 99 GLN A C 1
ATOM 787 O O . GLN A 1 99 ? -16.526 -4.183 24.841 1.00 88.31 99 GLN A O 1
ATOM 792 N N . ILE A 1 100 ? -15.666 -3.058 23.070 1.00 87.56 100 ILE A N 1
ATOM 793 C CA . ILE A 1 100 ? -15.861 -1.690 23.572 1.00 87.56 100 ILE A CA 1
ATOM 794 C C . ILE A 1 100 ? -17.343 -1.310 23.549 1.00 87.56 100 ILE A C 1
ATOM 796 O O . ILE A 1 100 ? -17.879 -0.846 24.557 1.00 87.56 100 ILE A O 1
ATOM 800 N N . HIS A 1 101 ? -18.011 -1.549 22.423 1.00 87.75 101 HIS A N 1
ATOM 801 C CA . HIS A 1 101 ? -19.426 -1.277 22.204 1.00 87.75 101 HIS A CA 1
ATOM 802 C C . HIS A 1 101 ? -20.190 -2.598 22.142 1.00 87.75 101 HIS A C 1
ATOM 804 O O . HIS A 1 101 ? -20.321 -3.236 21.101 1.00 87.75 101 HIS A O 1
ATOM 810 N N . ASN A 1 102 ? -20.654 -3.040 23.309 1.00 83.19 102 ASN A N 1
ATOM 811 C CA . ASN A 1 102 ? -21.456 -4.253 23.451 1.00 83.19 102 ASN A CA 1
ATOM 812 C C . ASN A 1 102 ? -22.792 -3.949 24.133 1.00 83.19 102 ASN A C 1
ATOM 814 O O . ASN A 1 102 ? -22.989 -2.865 24.679 1.00 83.19 102 ASN A O 1
ATOM 818 N N . ILE A 1 103 ? -23.693 -4.934 24.168 1.00 76.81 103 ILE A N 1
ATOM 819 C CA . ILE A 1 103 ? -25.049 -4.797 24.729 1.00 76.81 103 ILE A CA 1
ATOM 820 C C . ILE A 1 103 ? -25.036 -4.249 26.172 1.00 76.81 103 ILE A C 1
ATOM 822 O O . ILE A 1 103 ? -25.924 -3.490 26.548 1.00 76.81 103 ILE A O 1
ATOM 826 N N . LYS A 1 104 ? -24.009 -4.571 26.973 1.00 79.75 104 LYS A N 1
ATOM 827 C CA . LYS A 1 104 ? -23.846 -4.081 28.354 1.00 79.75 104 LYS A CA 1
ATOM 828 C C . LYS A 1 104 ? -23.134 -2.718 28.442 1.00 79.75 104 LYS A C 1
ATOM 830 O O . LYS A 1 104 ? -23.255 -2.042 29.459 1.00 79.75 104 LYS A O 1
ATOM 835 N N . ARG A 1 105 ? -22.389 -2.306 27.407 1.00 75.44 105 ARG A N 1
ATOM 836 C CA . ARG A 1 105 ? -21.581 -1.067 27.321 1.00 75.44 105 ARG A CA 1
ATOM 837 C C . ARG A 1 105 ? -22.003 -0.178 26.138 1.00 75.44 105 ARG A C 1
ATOM 839 O O . ARG A 1 105 ? -21.170 0.407 25.457 1.00 75.44 105 ARG A O 1
ATOM 846 N N . ASN A 1 106 ? -23.305 -0.057 25.895 1.00 81.38 106 ASN A N 1
ATOM 847 C CA . ASN A 1 106 ? -23.870 0.614 24.715 1.00 81.38 106 ASN A CA 1
ATOM 848 C C . ASN A 1 106 ? -24.086 2.135 24.866 1.00 81.38 106 ASN A C 1
ATOM 850 O O . ASN A 1 106 ? -24.593 2.774 23.950 1.00 81.38 106 ASN A O 1
ATOM 854 N N . LYS A 1 107 ? -23.711 2.736 26.005 1.00 88.69 107 LYS A N 1
ATOM 855 C CA . LYS A 1 107 ? -23.883 4.182 26.261 1.00 88.69 107 LYS A CA 1
ATOM 856 C C . LYS A 1 107 ? -22.863 5.070 25.534 1.00 88.69 107 LYS A C 1
ATOM 858 O O . LYS A 1 107 ? -22.903 6.291 25.672 1.00 88.69 107 LYS A O 1
ATOM 863 N N . LEU A 1 108 ? -21.924 4.477 24.799 1.00 87.44 108 LEU A N 1
ATOM 864 C CA . LEU A 1 108 ? -20.944 5.207 24.002 1.00 87.44 108 LEU A CA 1
ATOM 865 C C . LEU A 1 108 ? -21.554 5.620 22.661 1.00 87.44 108 LEU A C 1
ATOM 867 O O . LEU A 1 108 ? -22.257 4.843 22.015 1.00 87.44 108 LEU A O 1
ATOM 871 N N . THR A 1 109 ? -21.244 6.839 22.222 1.00 91.75 109 THR A N 1
ATOM 872 C CA . THR A 1 109 ? -21.511 7.253 20.842 1.00 91.75 109 THR A CA 1
ATOM 873 C C . THR A 1 109 ? -20.577 6.497 19.896 1.00 91.75 109 THR A C 1
ATOM 875 O O . THR A 1 109 ? -19.450 6.179 20.281 1.00 91.75 109 THR A O 1
ATOM 878 N N . ASN A 1 110 ? -21.007 6.258 18.653 1.00 90.00 110 ASN A N 1
ATOM 879 C CA . ASN A 1 110 ? -20.178 5.575 17.647 1.00 90.00 110 ASN A CA 1
ATOM 880 C C . ASN A 1 110 ? -18.802 6.239 17.505 1.00 90.00 110 ASN A C 1
ATOM 882 O O . ASN A 1 110 ? -17.787 5.564 17.595 1.00 90.00 110 ASN A O 1
ATOM 886 N N . ARG A 1 111 ? -18.767 7.577 17.447 1.00 92.69 111 ARG A N 1
ATOM 887 C CA . ARG A 1 111 ? -17.517 8.347 17.397 1.00 92.69 111 ARG A CA 1
ATOM 888 C C . ARG A 1 111 ? -16.580 8.049 18.572 1.00 92.69 111 ARG A C 1
ATOM 890 O O . ARG A 1 111 ? -15.396 7.836 18.369 1.00 92.69 111 ARG A O 1
ATOM 897 N N . ARG A 1 112 ? -17.100 7.989 19.806 1.00 91.88 112 ARG A N 1
ATOM 898 C CA . ARG A 1 112 ? -16.274 7.652 20.979 1.00 91.88 112 ARG A CA 1
ATOM 899 C C . ARG A 1 112 ? -15.784 6.205 20.941 1.00 91.88 112 ARG A C 1
ATOM 901 O O . ARG A 1 112 ? -14.679 5.938 21.394 1.00 91.88 112 ARG A O 1
ATOM 908 N N . ALA A 1 113 ? -16.597 5.276 20.441 1.00 92.19 113 ALA A N 1
ATOM 909 C CA . ALA A 1 113 ? -16.179 3.888 20.277 1.00 92.19 113 ALA A CA 1
ATOM 910 C C . ALA A 1 113 ? -15.070 3.759 19.217 1.00 92.19 113 ALA A C 1
ATOM 912 O O . ALA A 1 113 ? -14.082 3.073 19.465 1.00 92.19 113 ALA A O 1
ATOM 913 N N . GLU A 1 114 ? -15.185 4.470 18.093 1.00 92.75 114 GLU A N 1
ATOM 914 C CA . GLU A 1 114 ? -14.148 4.566 17.056 1.00 92.75 114 GLU A CA 1
ATOM 915 C C . GLU A 1 114 ? -12.838 5.150 17.606 1.00 92.75 114 GLU A C 1
ATOM 917 O O . GLU A 1 114 ? -11.782 4.547 17.414 1.00 92.75 114 GLU A O 1
ATOM 922 N N . ASP A 1 115 ? -12.903 6.258 18.355 1.00 94.69 115 ASP A N 1
ATOM 923 C CA . ASP A 1 115 ? -11.729 6.875 18.990 1.00 94.69 115 ASP A CA 1
ATOM 924 C C . ASP A 1 115 ? -11.028 5.895 19.954 1.00 94.69 115 ASP A C 1
ATOM 926 O O . ASP A 1 115 ? -9.801 5.785 19.964 1.00 94.69 115 ASP A O 1
ATOM 930 N N . LEU A 1 116 ? -11.795 5.133 20.744 1.00 93.44 116 LEU A N 1
ATOM 931 C CA . LEU A 1 116 ? -11.247 4.130 21.663 1.00 93.44 116 LEU A CA 1
ATOM 932 C C . LEU A 1 116 ? -10.606 2.946 20.929 1.00 93.44 116 LEU A C 1
ATOM 934 O O . LEU A 1 116 ? -9.542 2.489 21.347 1.00 93.44 116 LEU A O 1
ATOM 938 N N . VAL A 1 117 ? -11.215 2.463 19.840 1.00 93.12 117 VAL A N 1
ATOM 939 C CA . VAL A 1 117 ? -10.606 1.429 18.984 1.00 93.12 117 VAL A CA 1
ATOM 940 C C . VAL A 1 117 ? -9.301 1.943 18.388 1.00 93.12 117 VAL A C 1
ATOM 942 O O . VAL A 1 117 ? -8.296 1.240 18.435 1.00 93.12 117 VAL A O 1
ATOM 945 N N . TYR A 1 118 ? -9.284 3.179 17.884 1.00 92.19 118 TYR A N 1
ATOM 946 C CA . TYR A 1 118 ? -8.080 3.799 17.338 1.00 92.19 118 TYR A CA 1
ATOM 947 C C . TYR A 1 118 ? -6.956 3.874 18.378 1.00 92.19 118 TYR A C 1
ATOM 949 O O . TYR A 1 118 ? -5.831 3.456 18.097 1.00 92.19 118 TYR A O 1
ATOM 957 N N . ILE A 1 119 ? -7.246 4.363 19.588 1.00 94.19 119 ILE A N 1
ATOM 958 C CA . ILE A 1 119 ? -6.257 4.433 20.674 1.00 94.19 119 ILE A CA 1
ATOM 959 C C . ILE A 1 119 ? -5.759 3.029 21.033 1.00 94.19 119 ILE A C 1
ATOM 961 O O . ILE A 1 119 ? -4.551 2.819 21.099 1.00 94.19 119 ILE A O 1
ATOM 965 N N . HIS A 1 120 ? -6.661 2.060 21.213 1.00 92.44 120 HIS A N 1
ATOM 966 C CA . HIS A 1 120 ? -6.299 0.682 21.549 1.00 92.44 120 HIS A CA 1
ATOM 967 C C . HIS A 1 120 ? -5.367 0.063 20.500 1.00 92.44 120 HIS A C 1
ATOM 969 O O . HIS A 1 120 ? -4.298 -0.439 20.843 1.00 92.44 120 HIS A O 1
ATOM 975 N N . SER A 1 121 ? -5.734 0.153 19.220 1.00 89.12 121 SER A N 1
ATOM 976 C CA . SER A 1 121 ? -4.943 -0.409 18.126 1.00 89.12 121 SER A CA 1
ATOM 977 C C . SER A 1 121 ? -3.557 0.230 18.037 1.00 89.12 121 SER A C 1
ATOM 979 O O . SER A 1 121 ? -2.572 -0.487 17.874 1.00 89.12 121 SER A O 1
ATOM 981 N N . ASN A 1 122 ? -3.451 1.552 18.202 1.00 91.00 122 ASN A N 1
ATOM 982 C CA . ASN A 1 122 ? -2.154 2.231 18.193 1.00 91.00 122 ASN A CA 1
ATOM 983 C C . ASN A 1 122 ? -1.299 1.888 19.413 1.00 91.00 122 ASN A C 1
ATOM 985 O O . ASN A 1 122 ? -0.107 1.649 19.251 1.00 91.00 122 ASN A O 1
ATOM 989 N N . LEU A 1 123 ? -1.880 1.803 20.613 1.00 92.00 123 LEU A N 1
ATOM 990 C CA . LEU A 1 123 ? -1.143 1.383 21.808 1.00 92.00 123 LEU A CA 1
ATOM 991 C C . LEU A 1 123 ? -0.576 -0.032 21.648 1.00 92.00 123 LEU A C 1
ATOM 993 O O . LEU A 1 123 ? 0.593 -0.247 21.950 1.00 92.00 123 LEU A O 1
ATOM 997 N N . CYS A 1 124 ? -1.358 -0.972 21.108 1.00 87.94 124 CYS A N 1
ATOM 998 C CA . CYS A 1 124 ? -0.880 -2.325 20.813 1.00 87.94 124 CYS A CA 1
ATOM 999 C C . CYS A 1 124 ? 0.203 -2.363 19.725 1.00 87.94 124 CYS A C 1
ATOM 1001 O O . CYS A 1 124 ? 1.053 -3.250 19.736 1.00 87.94 124 CYS A O 1
ATOM 1003 N N . LEU A 1 125 ? 0.165 -1.451 18.751 1.00 85.56 125 LEU A N 1
ATOM 1004 C CA . LEU A 1 125 ? 1.226 -1.337 17.750 1.00 85.56 125 LEU A CA 1
ATOM 1005 C C . LEU A 1 125 ? 2.512 -0.793 18.378 1.00 85.56 125 LEU A C 1
ATOM 1007 O O . LEU A 1 125 ? 3.564 -1.398 18.198 1.00 85.56 125 LEU A O 1
ATOM 1011 N N . LEU A 1 126 ? 2.413 0.284 19.160 1.00 89.31 126 LEU A N 1
ATOM 1012 C CA . LEU A 1 126 ? 3.552 0.908 19.836 1.00 89.31 126 LEU A CA 1
ATOM 1013 C C . LEU A 1 126 ? 4.199 -0.027 20.865 1.00 89.31 126 LEU A C 1
ATOM 1015 O O . LEU A 1 126 ? 5.422 -0.071 20.969 1.00 89.31 126 LEU A O 1
ATOM 1019 N N . SER A 1 127 ? 3.405 -0.824 21.586 1.00 88.12 127 SER A N 1
ATOM 1020 C CA . SER A 1 127 ? 3.938 -1.790 22.554 1.00 88.12 127 SER A CA 1
ATOM 1021 C C . SER A 1 127 ? 4.726 -2.922 21.896 1.00 88.12 127 SER A C 1
ATOM 1023 O O . SER A 1 127 ? 5.578 -3.515 22.539 1.00 88.12 127 SER A O 1
ATOM 1025 N N . ARG A 1 128 ? 4.448 -3.247 20.627 1.00 83.19 128 ARG A N 1
ATOM 1026 C CA . ARG A 1 128 ? 5.182 -4.280 19.872 1.00 83.19 128 ARG A CA 1
ATOM 1027 C C . ARG A 1 128 ? 6.505 -3.780 19.301 1.00 83.19 128 ARG A C 1
ATOM 1029 O O . ARG A 1 128 ? 7.314 -4.597 18.884 1.00 83.19 128 ARG A O 1
ATOM 1036 N N . THR A 1 129 ? 6.679 -2.465 19.217 1.00 75.88 129 THR A N 1
ATOM 1037 C CA . THR A 1 129 ? 7.898 -1.817 18.718 1.00 75.88 129 THR A CA 1
ATOM 1038 C C . THR A 1 129 ? 8.806 -1.320 19.841 1.00 75.88 129 THR A C 1
ATOM 1040 O O . THR A 1 129 ? 9.870 -0.787 19.557 1.00 75.88 129 THR A O 1
ATOM 1043 N N . SER A 1 130 ? 8.365 -1.429 21.096 1.00 75.81 130 SER A N 1
ATOM 1044 C CA . SER A 1 130 ? 9.144 -1.061 22.276 1.00 75.81 130 SER A CA 1
ATOM 1045 C C . SER A 1 130 ? 9.978 -2.264 22.714 1.00 75.81 130 SER A C 1
ATOM 1047 O O . SER A 1 130 ? 9.404 -3.322 22.953 1.00 75.81 130 SER A O 1
ATOM 1049 N N . ASP A 1 131 ? 11.293 -2.093 22.857 1.00 66.50 131 ASP A N 1
ATOM 1050 C CA . ASP A 1 131 ? 12.230 -3.147 23.298 1.00 66.50 131 ASP A CA 1
ATOM 1051 C C . ASP A 1 131 ? 12.105 -3.497 24.802 1.00 66.50 131 ASP A C 1
ATOM 1053 O O . ASP A 1 131 ? 12.809 -4.366 25.302 1.00 66.50 131 ASP A O 1
ATOM 1057 N N . ASP A 1 132 ? 11.205 -2.834 25.536 1.00 61.84 132 ASP A N 1
ATOM 1058 C CA . ASP A 1 132 ? 11.032 -2.967 26.993 1.00 61.84 132 ASP A CA 1
ATOM 1059 C C . ASP A 1 132 ? 10.172 -4.181 27.421 1.00 61.84 132 ASP A C 1
ATOM 1061 O O . ASP A 1 132 ? 9.292 -4.058 28.279 1.00 61.84 132 ASP A O 1
ATOM 1065 N N . TYR A 1 133 ? 10.420 -5.366 26.853 1.00 47.78 133 TYR A N 1
ATOM 1066 C CA . TYR A 1 133 ? 9.888 -6.637 27.375 1.00 47.78 133 TYR A CA 1
ATOM 1067 C C . TYR A 1 133 ? 10.909 -7.773 27.344 1.00 47.78 133 TYR A C 1
ATOM 1069 O O . TYR A 1 133 ? 11.437 -8.072 26.251 1.00 47.78 133 TYR A O 1
#

Organism: NCBI:txid210225

Sequence (133 aa):
TGRVPPNRDPEIPKNREICLGRRYSDSHRLKIINNEFASFSGGRNDSIQAAMARDEEDPANWWLCFRASTPNLQQLALKLLSQPATSSCCERNWSTYSQIHNIKRNKLTNRRAEDLVYIHSNLCLLSRTSDDY